Protein AF-A0A822YWZ6-F1 (afdb_monomer)

Foldseek 3Di:
DPPDDDDDDDDDPPDDDDDADDDDDAADQDPPDDDDPDDDDPDDDHDDDDPSPCPVVVCVVVVPDDDPDDPVDHDDDDPDDPAAADWQADPPCDTLNDHDDQFPDDPVVCVVVVPPDRDDPCDDSYRPDDDPSPDPDDDPVRD

InterPro domains:
  IPR045087 Multicopper oxidase [PTHR11709] (4-135)

Sequence (143 aa):
MILEQTMDVLLKANQAPNHYYMASRAYSSGLGVYRDNYTPPSSLSMSSLPPYNDTEATTSFTTRFRRLASKEHSIDVPLTVDTRVYTTISVNTFMNNISFVTPSIDILEAYYRMIRGVYTTDFPNDPPYYFNFTADNLPIDKL

Structure (mmCIF, N/CA/C/O backbone):
data_AF-A0A822YWZ6-F1
#
_entry.id   AF-A0A822YWZ6-F1
#
loop_
_atom_site.group_PDB
_atom_site.id
_atom_site.type_symbol
_atom_site.label_atom_id
_atom_site.label_alt_id
_atom_site.label_comp_id
_atom_site.label_asym_id
_atom_site.label_entity_id
_atom_site.label_seq_id
_atom_site.pdbx_PDB_ins_code
_atom_site.Cartn_x
_atom_site.Cartn_y
_atom_site.Cartn_z
_atom_site.occupancy
_atom_site.B_iso_or_equiv
_atom_site.auth_seq_id
_atom_site.auth_comp_id
_atom_site.auth_asym_id
_atom_site.auth_atom_id
_atom_site.pdbx_PDB_model_num
ATOM 1 N N . MET A 1 1 ? 3.819 8.721 3.678 1.00 37.84 1 MET A N 1
ATOM 2 C CA . MET A 1 1 ? 2.358 8.829 3.859 1.00 37.84 1 MET A CA 1
ATOM 3 C C . MET A 1 1 ? 1.722 8.190 2.641 1.00 37.84 1 MET A C 1
ATOM 5 O O . MET A 1 1 ? 1.960 8.681 1.548 1.00 37.84 1 MET A O 1
ATOM 9 N N . ILE A 1 2 ? 1.015 7.072 2.806 1.00 46.38 2 ILE A N 1
ATOM 10 C CA . ILE A 1 2 ? 0.109 6.593 1.758 1.00 46.38 2 ILE A CA 1
ATOM 11 C C . ILE A 1 2 ? -1.124 7.479 1.901 1.00 46.38 2 ILE A C 1
ATOM 13 O O . ILE A 1 2 ? -1.872 7.351 2.868 1.00 46.38 2 ILE A O 1
ATOM 17 N N . LEU A 1 3 ? -1.242 8.471 1.027 1.00 56.34 3 LEU A N 1
ATOM 18 C CA . LEU A 1 3 ? -2.508 9.162 0.828 1.00 56.34 3 LEU A CA 1
ATOM 19 C C . LEU A 1 3 ? -3.451 8.151 0.150 1.00 56.34 3 LEU A C 1
ATOM 21 O O . LEU A 1 3 ? -2.968 7.279 -0.564 1.00 56.34 3 LEU A O 1
ATOM 25 N N . GLU A 1 4 ? -4.761 8.253 0.385 1.00 76.06 4 GLU A N 1
ATOM 26 C CA . GLU A 1 4 ? -5.803 7.434 -0.281 1.00 76.06 4 GLU A CA 1
ATOM 27 C C . GLU A 1 4 ? -6.135 6.053 0.329 1.00 76.06 4 GLU A C 1
ATOM 29 O O . GLU A 1 4 ? -6.499 5.116 -0.376 1.00 76.06 4 GLU A O 1
ATOM 34 N N . GLN A 1 5 ? -6.105 5.922 1.660 1.00 87.88 5 GLN A N 1
ATOM 35 C CA . GLN A 1 5 ? -6.797 4.820 2.352 1.00 87.88 5 GLN A CA 1
ATOM 36 C C . GLN A 1 5 ? -8.119 5.304 2.964 1.00 87.88 5 GLN A C 1
ATOM 38 O O . GLN A 1 5 ? -8.174 6.395 3.532 1.00 87.88 5 GLN A O 1
ATOM 43 N N . THR A 1 6 ? -9.170 4.482 2.895 1.00 91.81 6 THR A N 1
ATOM 44 C CA . THR A 1 6 ? -10.456 4.711 3.577 1.00 91.81 6 THR A CA 1
ATOM 45 C C . THR A 1 6 ? -10.661 3.694 4.698 1.00 91.81 6 THR A C 1
ATOM 47 O O . THR A 1 6 ? -10.155 2.572 4.640 1.00 91.81 6 THR A O 1
ATOM 50 N N . MET A 1 7 ? -11.377 4.091 5.753 1.00 92.50 7 MET A N 1
ATOM 51 C CA . MET A 1 7 ? -11.676 3.225 6.895 1.00 92.50 7 MET A CA 1
ATOM 52 C C . MET A 1 7 ? -13.114 3.436 7.351 1.00 92.50 7 MET A C 1
ATOM 54 O O . MET A 1 7 ? -13.485 4.549 7.722 1.00 92.50 7 MET A O 1
ATOM 58 N N . ASP A 1 8 ? -13.877 2.348 7.400 1.00 94.25 8 ASP A N 1
ATOM 59 C CA . ASP A 1 8 ? -15.211 2.337 7.989 1.00 94.25 8 ASP A CA 1
ATOM 60 C C . ASP A 1 8 ? -15.117 1.876 9.444 1.00 94.25 8 ASP A C 1
ATOM 62 O O . ASP A 1 8 ? -14.612 0.792 9.747 1.00 94.25 8 ASP A O 1
ATOM 66 N N . VAL A 1 9 ? -15.595 2.713 10.366 1.00 93.81 9 VAL A N 1
ATOM 67 C CA . VAL A 1 9 ? -15.529 2.454 11.809 1.00 93.81 9 VAL A CA 1
ATOM 68 C C . VAL A 1 9 ? -16.902 2.672 12.429 1.00 93.81 9 VAL A C 1
ATOM 70 O O . VAL A 1 9 ? -17.520 3.721 12.256 1.00 93.81 9 VAL A O 1
ATOM 73 N N . LEU A 1 10 ? -17.370 1.691 13.202 1.00 96.38 10 LEU A N 1
ATOM 74 C CA . LEU A 1 10 ? -18.605 1.817 13.969 1.00 96.38 10 LEU A CA 1
ATOM 75 C C . LEU A 1 10 ? -18.333 2.514 15.309 1.00 96.38 10 LEU A C 1
ATOM 77 O O . LEU A 1 10 ? -17.641 1.970 16.171 1.00 96.38 10 LEU A O 1
ATOM 81 N N . LEU A 1 11 ? -18.931 3.688 15.513 1.00 93.81 11 LEU A N 1
ATOM 82 C CA . LEU A 1 11 ? -18.911 4.397 16.791 1.00 93.81 11 LEU A CA 1
ATOM 83 C C . LEU A 1 11 ? -20.172 4.073 17.599 1.00 93.81 11 LEU A C 1
ATOM 85 O O . LEU A 1 11 ? -21.288 4.381 17.186 1.00 93.81 11 LEU A O 1
ATOM 89 N N . LYS A 1 12 ? -20.002 3.499 18.793 1.00 95.12 12 LYS A N 1
ATOM 90 C CA . LYS A 1 12 ? -21.102 3.301 19.746 1.00 95.12 12 LYS A CA 1
ATOM 91 C C . LYS A 1 12 ? -21.183 4.488 20.713 1.00 95.12 12 LYS A C 1
ATOM 93 O O . LYS A 1 12 ? -20.391 4.573 21.645 1.00 95.12 12 LYS A O 1
ATOM 98 N N . ALA A 1 13 ? -22.161 5.375 20.527 1.00 93.75 13 ALA A N 1
ATOM 99 C CA . ALA A 1 13 ? -22.384 6.549 21.379 1.00 93.75 13 ALA A CA 1
ATOM 100 C C . ALA A 1 13 ? -23.142 6.191 22.677 1.00 93.75 13 ALA A C 1
ATOM 102 O O . ALA A 1 13 ? -24.330 6.460 22.816 1.00 93.75 13 ALA A O 1
ATOM 103 N N . ASN A 1 14 ? -22.464 5.534 23.621 1.00 94.75 14 ASN A N 1
ATOM 104 C CA . ASN A 1 14 ? -23.040 5.090 24.901 1.00 94.75 14 ASN A CA 1
ATOM 105 C C . ASN A 1 14 ? -22.667 5.973 26.107 1.00 94.75 14 ASN A C 1
ATOM 107 O O . ASN A 1 14 ? -22.885 5.563 27.246 1.00 94.75 14 ASN A O 1
ATOM 111 N N . GLN A 1 15 ? -22.064 7.136 25.867 1.00 88.56 15 GLN A N 1
ATOM 112 C CA . GLN A 1 15 ? -21.711 8.096 26.912 1.00 88.56 15 GLN A CA 1
ATOM 113 C C . GLN A 1 15 ? -22.861 9.082 27.163 1.00 88.56 15 GLN A C 1
ATOM 115 O O . GLN A 1 15 ? -23.755 9.224 26.326 1.00 88.56 15 GLN A O 1
ATOM 120 N N . ALA A 1 16 ? -22.848 9.761 28.315 1.00 91.50 16 ALA A N 1
ATOM 121 C CA . ALA A 1 16 ? -23.825 10.808 28.611 1.00 91.50 16 ALA A CA 1
ATOM 122 C C . ALA A 1 16 ? -23.773 11.921 27.541 1.00 91.50 16 ALA A C 1
ATOM 124 O O . ALA A 1 16 ? -22.685 12.225 27.050 1.00 91.50 16 ALA A O 1
ATOM 125 N N . PRO A 1 17 ? -24.906 1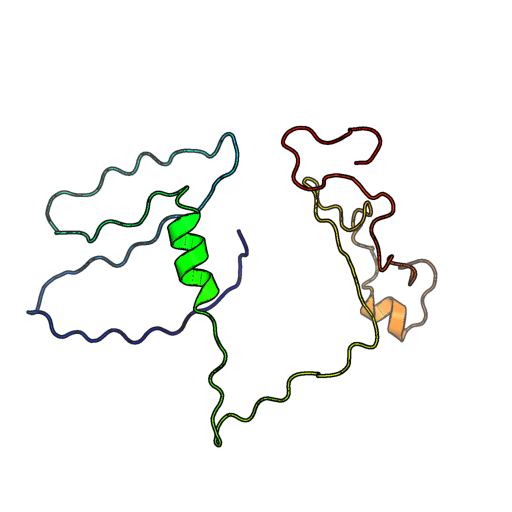2.553 27.186 1.00 90.69 17 PRO A N 1
ATOM 126 C CA . PRO A 1 17 ? -24.916 13.630 26.200 1.00 90.69 17 PRO A CA 1
ATOM 127 C C . PRO A 1 17 ? -23.971 14.775 26.594 1.00 90.69 17 PRO A C 1
ATOM 129 O O . PRO A 1 17 ? -24.209 15.484 27.570 1.00 90.69 17 PRO A O 1
ATOM 132 N N . ASN A 1 18 ? -22.882 14.933 25.841 1.00 86.50 18 ASN A N 1
ATOM 133 C CA . ASN A 1 18 ? -21.898 16.004 25.976 1.00 86.50 18 ASN A CA 1
ATOM 134 C C . ASN A 1 18 ? -21.097 16.130 24.665 1.00 86.50 18 ASN A C 1
ATOM 136 O O . ASN A 1 18 ? -21.351 15.416 23.694 1.00 86.50 18 ASN A O 1
ATOM 140 N N . HIS A 1 19 ? -20.125 17.032 24.634 1.00 82.75 19 HIS A N 1
ATOM 141 C CA . HIS A 1 19 ? -19.209 17.220 23.519 1.00 82.75 19 HIS A CA 1
ATOM 142 C C . HIS A 1 19 ? -18.035 16.241 23.629 1.00 82.75 19 HIS A C 1
ATOM 144 O O . HIS A 1 19 ? -17.551 15.967 24.725 1.00 82.75 19 HIS A O 1
ATOM 150 N N . TYR A 1 20 ? -17.559 15.740 22.489 1.00 84.38 20 TYR A N 1
ATOM 151 C CA . TYR A 1 20 ? -16.400 14.848 22.384 1.00 84.38 20 TYR A CA 1
ATOM 152 C C . TYR A 1 20 ? -15.578 15.238 21.153 1.00 84.38 20 TYR A C 1
ATOM 154 O O . TYR A 1 20 ? -16.146 15.527 20.100 1.00 84.38 20 TYR A O 1
ATOM 162 N N . TYR A 1 21 ? -14.248 15.245 21.267 1.00 85.62 21 TYR A N 1
ATOM 163 C CA . TYR A 1 21 ? -13.373 15.523 20.127 1.00 85.62 21 TYR A CA 1
ATOM 164 C C . TYR A 1 21 ? -13.186 14.283 19.248 1.00 85.62 21 TYR A C 1
ATOM 166 O O . TYR A 1 21 ? -12.903 13.194 19.744 1.00 85.62 21 TYR A O 1
ATOM 174 N N . MET A 1 22 ? -13.244 14.485 17.932 1.00 87.12 22 MET A N 1
ATOM 175 C CA . MET A 1 22 ? -12.595 13.624 16.945 1.00 87.12 22 MET A CA 1
ATOM 176 C C . MET A 1 22 ? -11.352 14.358 16.451 1.00 87.12 22 MET A C 1
ATOM 178 O O . MET A 1 22 ? -11.434 15.528 16.085 1.00 87.12 22 MET A O 1
ATOM 182 N N . ALA A 1 23 ? -10.197 13.701 16.487 1.00 87.06 23 ALA A N 1
ATOM 183 C CA . ALA A 1 23 ? -8.927 14.334 16.164 1.00 87.06 23 ALA A CA 1
ATOM 184 C C . ALA A 1 23 ? -7.993 13.378 15.433 1.00 87.06 23 ALA A C 1
ATOM 186 O O . ALA A 1 23 ? -8.046 12.163 15.619 1.00 87.06 23 ALA A O 1
ATOM 187 N N . SER A 1 24 ? -7.094 13.957 14.647 1.00 88.00 24 SER A N 1
ATOM 188 C CA . SER A 1 24 ? -6.081 13.248 13.876 1.00 88.00 24 SER A CA 1
ATOM 189 C C . SER A 1 24 ? -4.747 13.977 13.965 1.00 88.00 24 SER A C 1
ATOM 191 O O . SER A 1 24 ? -4.705 15.203 14.059 1.00 88.00 24 SER A O 1
ATOM 193 N N . ARG A 1 25 ? -3.651 13.224 13.882 1.00 86.00 25 ARG A N 1
ATOM 194 C CA . ARG A 1 25 ? -2.292 13.752 13.747 1.00 86.00 25 ARG A CA 1
ATOM 195 C C . ARG A 1 25 ? -1.536 12.911 12.727 1.00 86.00 25 ARG A C 1
ATOM 197 O O . ARG A 1 25 ? -1.712 11.696 12.695 1.00 86.00 25 ARG A O 1
ATOM 204 N N . ALA A 1 26 ? -0.706 13.552 11.909 1.00 86.88 26 ALA A N 1
ATOM 205 C CA . ALA A 1 26 ? 0.136 12.846 10.954 1.00 86.88 26 ALA A CA 1
ATOM 206 C C . ALA A 1 26 ? 1.183 11.985 11.678 1.00 86.88 26 ALA A C 1
ATOM 208 O O . ALA A 1 26 ? 1.812 12.441 12.634 1.00 86.88 26 ALA A O 1
ATOM 209 N N . TYR A 1 27 ? 1.381 10.760 11.190 1.00 88.56 27 TYR A N 1
ATOM 210 C CA . TYR A 1 27 ? 2.533 9.942 11.553 1.00 88.56 27 TYR A CA 1
ATOM 211 C C . TYR A 1 27 ? 3.726 10.291 10.654 1.00 88.56 27 TYR A C 1
ATOM 213 O O . TYR A 1 27 ? 3.578 10.375 9.431 1.00 88.56 27 TYR A O 1
ATOM 221 N N . SER A 1 28 ? 4.905 10.476 11.243 1.00 86.69 28 SER A N 1
ATOM 222 C CA . SER A 1 28 ? 6.153 10.671 10.512 1.00 86.69 28 SER A CA 1
ATOM 223 C C . SER A 1 28 ? 7.369 10.323 11.369 1.00 86.69 28 SER A C 1
ATOM 225 O O . SER A 1 28 ? 7.524 10.828 12.479 1.00 86.69 28 SER A O 1
ATOM 227 N N . SER A 1 29 ? 8.256 9.495 10.822 1.00 85.25 29 SER A N 1
ATOM 228 C CA . SER A 1 29 ? 9.527 9.086 11.433 1.00 85.25 29 SER A CA 1
ATOM 229 C C . SER A 1 29 ? 10.754 9.601 10.665 1.00 85.25 29 SER A C 1
ATOM 231 O O . SER A 1 29 ? 11.874 9.187 10.951 1.00 85.25 29 SER A O 1
ATOM 233 N N . GLY A 1 30 ? 10.552 10.462 9.659 1.00 78.25 30 GLY A N 1
ATOM 234 C CA . GLY A 1 30 ? 11.641 11.042 8.869 1.00 78.25 30 GLY A CA 1
ATOM 235 C C . GLY A 1 30 ? 12.502 12.020 9.677 1.00 78.25 30 GLY A C 1
ATOM 236 O O . GLY A 1 30 ? 12.052 12.605 10.663 1.00 78.25 30 GLY A O 1
ATOM 237 N N . LEU A 1 31 ? 13.743 12.235 9.240 1.00 66.00 31 LEU A N 1
ATOM 238 C CA . LEU A 1 31 ? 14.609 13.274 9.802 1.00 66.00 31 LEU A CA 1
ATOM 239 C C . LEU A 1 31 ? 14.113 14.665 9.358 1.00 66.00 31 LEU A C 1
ATOM 241 O O . LEU A 1 31 ? 13.803 14.864 8.187 1.00 66.00 31 LEU A O 1
ATOM 245 N N . GLY A 1 32 ? 14.040 15.631 10.283 1.00 60.53 32 GLY A N 1
ATOM 246 C CA . GLY A 1 32 ? 13.691 17.028 9.968 1.00 60.53 32 GLY A CA 1
ATOM 247 C C . GLY A 1 32 ? 12.194 17.337 9.818 1.00 60.53 32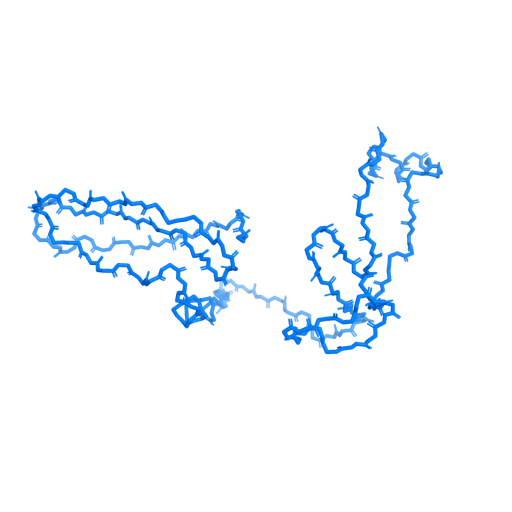 GLY A C 1
ATOM 248 O O . GLY A 1 32 ? 11.834 18.329 9.189 1.00 60.53 32 GLY A O 1
ATOM 249 N N . VAL A 1 33 ? 11.309 16.509 10.381 1.00 57.91 33 VAL A N 1
ATOM 250 C CA . VAL A 1 33 ? 9.851 16.714 10.308 1.00 57.91 33 VAL A CA 1
ATOM 251 C C . VAL A 1 33 ? 9.435 17.981 11.066 1.00 57.91 33 VAL A C 1
ATOM 253 O O . VAL A 1 33 ? 9.738 18.138 12.250 1.00 57.91 33 VAL A O 1
ATOM 256 N N . TYR A 1 34 ? 8.721 18.875 10.375 1.00 51.75 34 TYR A N 1
ATOM 257 C CA . TYR A 1 34 ? 8.164 20.109 10.931 1.00 51.75 34 TYR A CA 1
ATOM 258 C C . TYR A 1 34 ? 7.202 19.806 12.089 1.00 51.75 34 TYR A C 1
ATOM 260 O O . TYR A 1 34 ? 6.281 18.998 11.960 1.00 51.75 34 TYR A O 1
ATOM 268 N N . ARG A 1 35 ? 7.438 20.448 13.237 1.00 57.72 35 ARG A N 1
ATOM 269 C CA . ARG A 1 35 ? 6.622 20.307 14.446 1.00 57.72 35 ARG A CA 1
ATOM 270 C C . ARG A 1 35 ? 5.558 21.396 14.457 1.00 57.72 35 ARG A C 1
ATOM 272 O O . ARG A 1 35 ? 5.855 22.535 14.810 1.00 57.72 35 ARG A O 1
ATOM 279 N N . ASP A 1 36 ? 4.319 21.031 14.155 1.00 57.28 36 ASP A N 1
ATOM 280 C CA . ASP A 1 36 ? 3.191 21.930 14.380 1.00 57.28 36 ASP A CA 1
ATOM 281 C C . ASP A 1 36 ? 3.046 22.192 15.890 1.00 57.28 36 ASP A C 1
ATOM 283 O O . ASP A 1 36 ? 2.778 21.283 16.683 1.00 57.28 36 ASP A O 1
ATOM 287 N N . ASN A 1 37 ? 3.242 23.445 16.313 1.00 54.84 37 ASN A N 1
ATOM 288 C CA . ASN A 1 37 ? 2.966 23.883 17.682 1.00 54.84 37 ASN A CA 1
ATOM 289 C C . ASN A 1 37 ? 1.449 24.059 17.860 1.00 54.84 37 ASN A C 1
ATOM 291 O O . ASN A 1 37 ? 0.930 25.172 17.811 1.00 54.84 37 ASN A O 1
ATOM 295 N N . TYR A 1 38 ? 0.730 22.952 18.049 1.00 59.84 38 TYR A N 1
ATOM 296 C CA . TYR A 1 38 ? -0.694 22.983 18.377 1.00 59.84 38 TYR A CA 1
ATOM 297 C C . TYR A 1 38 ? -0.899 23.171 19.885 1.00 59.84 38 TYR A C 1
ATOM 299 O O . TYR A 1 38 ? -0.549 22.297 20.681 1.00 59.84 38 TYR A O 1
ATOM 307 N N . THR A 1 39 ? -1.496 24.298 20.274 1.00 61.78 39 THR A N 1
ATOM 308 C CA . THR A 1 39 ? -1.962 24.534 21.646 1.00 61.78 39 THR A CA 1
ATOM 309 C C . THR A 1 39 ? -3.433 24.114 21.740 1.00 61.78 39 THR A C 1
ATOM 311 O O . THR A 1 39 ? -4.278 24.772 21.131 1.00 61.78 39 THR A O 1
ATOM 314 N N . PRO A 1 40 ? -3.776 23.035 22.467 1.00 59.03 40 PRO A N 1
ATOM 315 C CA . PRO A 1 40 ? -5.164 22.605 22.595 1.00 59.03 40 PRO A CA 1
ATOM 316 C C . PRO A 1 40 ? -5.994 23.625 23.403 1.00 59.03 40 PRO A C 1
ATOM 318 O O . PRO A 1 40 ? -5.499 24.148 24.405 1.00 59.03 40 PRO A O 1
ATOM 321 N N . PRO A 1 41 ? -7.260 23.891 23.025 1.00 58.88 41 PRO A N 1
ATOM 322 C CA . PRO A 1 41 ? -8.179 24.682 23.840 1.00 58.88 41 PRO A CA 1
ATOM 323 C C . PRO A 1 41 ? -8.421 24.029 25.207 1.00 58.88 41 PRO A C 1
ATOM 325 O O . PRO A 1 41 ? -8.585 22.811 25.312 1.00 58.88 41 PRO A O 1
ATOM 328 N N . SER A 1 42 ? -8.502 24.832 26.265 1.00 61.94 42 SER A N 1
ATOM 329 C CA . SER A 1 42 ? -8.884 24.377 27.601 1.00 61.94 42 SER A CA 1
ATOM 330 C C . SER A 1 42 ? -10.396 24.138 27.673 1.00 61.94 42 SER A C 1
ATO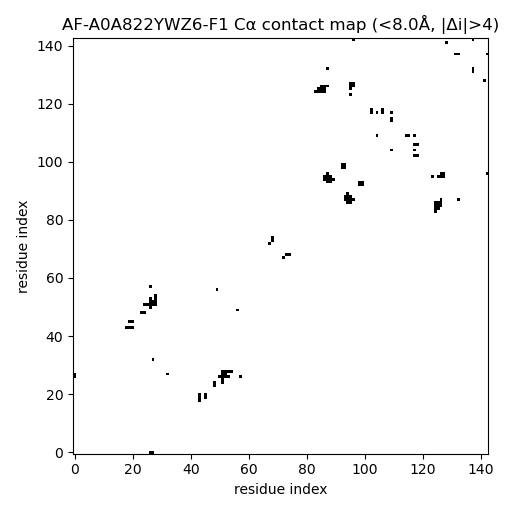M 332 O O . SER A 1 42 ? -11.155 25.095 27.554 1.00 61.94 42 SER A O 1
ATOM 334 N N . SER A 1 43 ? -10.834 22.878 27.857 1.00 57.75 43 SER A N 1
ATOM 335 C CA . SER A 1 43 ? -12.054 22.477 28.621 1.00 57.75 43 SER A CA 1
ATOM 336 C C . SER A 1 43 ? -12.656 21.095 28.293 1.00 57.75 43 SER A C 1
ATOM 338 O O . SER A 1 43 ? -13.676 20.744 28.881 1.00 57.75 43 SER A O 1
ATOM 340 N N . LEU A 1 44 ? -12.045 20.252 27.452 1.00 63.44 44 LEU A N 1
ATOM 341 C CA . LEU A 1 44 ? -12.566 18.896 27.209 1.00 63.44 44 LEU A CA 1
ATOM 342 C C . LEU A 1 44 ? -11.473 17.838 27.370 1.00 63.44 44 LEU A C 1
ATOM 344 O O . LEU A 1 44 ? -10.384 17.983 26.816 1.00 63.44 44 LEU A O 1
ATOM 348 N N . SER A 1 45 ? -11.767 16.774 28.124 1.00 64.62 45 SER A N 1
ATOM 349 C CA . SER A 1 45 ? -10.875 15.619 28.259 1.00 64.62 45 SER A CA 1
ATOM 350 C C . SER A 1 45 ? -10.723 14.948 26.897 1.00 64.62 45 SER A C 1
ATOM 352 O O . SER A 1 45 ? -11.656 14.331 26.383 1.00 64.62 45 SER A O 1
ATOM 354 N N . MET A 1 46 ? -9.558 15.125 26.284 1.00 67.38 46 MET A N 1
ATOM 355 C CA . MET A 1 46 ? -9.206 14.496 25.022 1.00 67.38 46 MET A CA 1
ATOM 356 C C . MET A 1 46 ? -8.426 13.214 25.315 1.00 67.38 46 MET A C 1
ATOM 358 O O . MET A 1 46 ? -7.441 13.245 26.053 1.00 67.38 46 MET A O 1
ATOM 362 N N . SER A 1 47 ? -8.828 12.091 24.714 1.00 71.31 47 SER A N 1
ATOM 363 C CA . SER A 1 47 ? -7.988 10.890 24.702 1.00 71.31 47 SER A CA 1
ATOM 364 C C . SER A 1 47 ? -6.656 11.200 24.015 1.00 71.31 47 SER A C 1
ATOM 366 O O . SER A 1 47 ? -6.626 11.824 22.954 1.00 71.31 47 SER A O 1
ATOM 368 N N . SER A 1 48 ? -5.543 10.779 24.613 1.00 82.88 48 SER A N 1
ATOM 369 C CA . SER A 1 48 ? -4.216 11.055 24.063 1.00 82.88 48 SER A CA 1
ATOM 370 C C . SER A 1 48 ? -4.002 10.313 22.742 1.00 82.88 48 SER A C 1
ATOM 372 O O . SER A 1 48 ? -4.098 9.087 22.702 1.00 82.88 48 SER A O 1
ATOM 374 N N . LEU A 1 49 ? -3.661 11.043 21.678 1.00 88.50 49 LEU A N 1
ATOM 375 C CA . LEU A 1 49 ? -3.168 10.443 20.436 1.00 88.50 49 LEU A CA 1
ATOM 376 C C . LEU A 1 49 ? -1.737 9.903 20.628 1.00 88.50 49 LEU A C 1
ATOM 378 O O . LEU A 1 49 ? -0.941 10.586 21.289 1.00 88.50 49 LEU A O 1
ATOM 382 N N . PRO A 1 50 ? -1.367 8.764 20.004 1.00 91.56 50 PRO A N 1
ATOM 383 C CA . PRO A 1 50 ? 0.013 8.274 19.995 1.00 91.56 50 PRO A CA 1
ATOM 384 C C . PRO A 1 50 ? 0.983 9.345 19.483 1.00 91.56 50 PRO A C 1
ATOM 386 O O . PRO A 1 50 ? 0.584 10.115 18.597 1.00 91.56 50 PRO A O 1
ATOM 389 N N . PRO A 1 51 ? 2.222 9.443 20.005 1.00 89.94 51 PRO A N 1
ATOM 390 C CA . PRO A 1 51 ? 3.243 10.354 19.484 1.00 89.94 51 PRO A CA 1
ATOM 391 C C . PRO A 1 51 ? 3.354 10.293 17.954 1.00 89.94 51 PRO A C 1
ATOM 393 O O . PRO A 1 51 ? 3.151 9.250 17.344 1.00 89.94 51 PRO A O 1
ATOM 396 N N . TYR A 1 52 ? 3.669 11.421 17.311 1.00 88.12 52 TYR A N 1
ATOM 397 C CA . TYR A 1 52 ? 3.689 11.504 15.841 1.00 88.12 52 TYR A CA 1
ATOM 398 C C . TYR A 1 52 ? 4.704 10.546 15.189 1.00 88.12 52 TYR A C 1
ATOM 400 O O . TYR A 1 52 ? 4.548 10.180 14.033 1.00 88.12 52 TYR A O 1
ATOM 408 N N . ASN A 1 53 ? 5.739 10.139 15.917 1.00 90.88 53 ASN A N 1
ATOM 409 C CA . ASN A 1 53 ? 6.793 9.232 15.472 1.00 90.88 53 ASN A CA 1
ATOM 410 C C . ASN A 1 53 ? 6.669 7.832 16.098 1.00 90.88 53 ASN A C 1
ATOM 412 O O . ASN A 1 53 ? 7.647 7.089 16.134 1.00 90.88 53 ASN A O 1
ATOM 416 N N . ASP A 1 54 ? 5.491 7.473 16.613 1.00 92.25 54 ASP A N 1
ATOM 417 C CA . ASP A 1 54 ? 5.244 6.168 17.224 1.00 92.25 54 ASP A CA 1
ATOM 418 C C . ASP A 1 54 ? 5.058 5.075 16.153 1.00 92.25 54 ASP A C 1
ATOM 420 O O . ASP A 1 54 ? 3.953 4.776 15.676 1.00 92.25 54 ASP A O 1
ATOM 424 N N . THR A 1 55 ? 6.184 4.497 15.734 1.00 92.19 55 THR A N 1
ATOM 425 C CA . THR A 1 55 ? 6.230 3.394 14.765 1.00 92.19 55 THR A CA 1
ATOM 426 C C . THR A 1 55 ? 5.554 2.136 15.308 1.00 92.19 55 THR A C 1
ATOM 428 O O . THR A 1 55 ? 4.957 1.380 14.538 1.00 92.19 55 THR A O 1
ATOM 431 N N . GLU A 1 56 ? 5.610 1.903 16.621 1.00 95.44 56 GLU A N 1
ATOM 432 C CA . GLU A 1 56 ? 5.020 0.722 17.252 1.00 95.44 56 GLU A CA 1
ATOM 433 C C . GLU A 1 56 ? 3.492 0.786 17.197 1.00 95.44 56 GLU A C 1
ATOM 435 O O . GLU A 1 56 ? 2.859 -0.159 16.720 1.00 95.44 56 GLU A O 1
ATOM 440 N N . ALA A 1 57 ? 2.892 1.920 17.568 1.00 93.94 57 ALA A N 1
ATOM 441 C CA . ALA A 1 57 ? 1.451 2.136 17.444 1.00 93.94 57 ALA A CA 1
ATOM 442 C C . ALA A 1 57 ? 0.977 1.985 15.990 1.00 93.94 57 ALA A C 1
ATOM 444 O O . ALA A 1 57 ? -0.034 1.328 15.727 1.00 93.94 57 ALA A O 1
ATOM 445 N N . THR A 1 58 ? 1.738 2.528 15.034 1.00 92.06 58 THR A N 1
ATOM 446 C CA . THR A 1 58 ? 1.441 2.414 13.595 1.00 92.06 58 THR A CA 1
ATOM 447 C C . THR A 1 58 ? 1.492 0.958 13.121 1.00 92.06 58 THR A C 1
ATOM 449 O O . THR A 1 58 ? 0.594 0.491 12.414 1.00 92.06 58 THR A O 1
ATOM 452 N N . THR A 1 59 ? 2.503 0.202 13.548 1.00 94.00 59 THR A N 1
ATOM 453 C CA . THR A 1 59 ? 2.673 -1.217 13.192 1.00 94.00 59 THR A CA 1
ATOM 454 C C . THR A 1 59 ? 1.584 -2.082 13.831 1.00 94.00 59 THR A C 1
ATOM 456 O O . THR A 1 59 ? 0.953 -2.905 13.167 1.00 94.00 59 THR A O 1
ATOM 459 N N . SER A 1 60 ? 1.295 -1.859 15.111 1.00 96.31 60 SER A N 1
ATOM 460 C CA . SER A 1 60 ? 0.239 -2.557 15.850 1.00 96.31 60 SER A CA 1
ATOM 461 C C . SER A 1 60 ? -1.139 -2.344 15.220 1.00 96.31 60 SER A C 1
ATOM 463 O O . SER A 1 60 ? -1.933 -3.276 15.106 1.00 96.31 60 SER A O 1
ATOM 465 N N . PHE A 1 61 ? -1.423 -1.133 14.738 1.00 93.38 61 PHE A N 1
ATOM 466 C CA . PHE A 1 61 ? -2.666 -0.849 14.033 1.00 93.38 61 PHE A CA 1
ATOM 467 C C . PHE A 1 61 ? -2.732 -1.534 12.657 1.00 93.38 61 PHE A C 1
ATOM 469 O O . PHE A 1 61 ? -3.693 -2.246 12.369 1.00 93.38 61 PHE A O 1
ATOM 476 N N . THR A 1 62 ? -1.705 -1.366 11.819 1.00 93.38 62 THR A N 1
ATOM 477 C CA . THR A 1 62 ? -1.697 -1.858 10.425 1.00 93.38 62 THR A CA 1
ATOM 478 C C . THR A 1 62 ? -1.677 -3.384 10.315 1.00 93.38 62 THR A C 1
ATOM 480 O O . THR A 1 62 ? -2.335 -3.949 9.443 1.00 93.38 62 THR A O 1
ATOM 483 N N . THR A 1 63 ? -1.010 -4.084 11.235 1.00 95.38 63 THR A N 1
ATOM 484 C CA . THR A 1 63 ? -0.966 -5.563 11.268 1.00 95.38 63 THR A CA 1
ATOM 485 C C . THR A 1 63 ? -2.314 -6.223 11.578 1.00 95.38 63 THR A C 1
ATOM 487 O O . THR A 1 63 ? -2.486 -7.430 11.383 1.00 95.38 63 THR A O 1
ATOM 490 N N . ARG A 1 64 ? -3.303 -5.451 12.043 1.00 95.69 64 ARG A N 1
ATOM 491 C CA . ARG A 1 64 ? -4.662 -5.942 12.310 1.00 95.69 64 ARG A CA 1
ATOM 492 C C . ARG A 1 64 ? -5.544 -5.970 11.068 1.00 95.69 64 ARG A C 1
ATOM 494 O O . ARG A 1 64 ? -6.626 -6.554 11.132 1.00 95.69 64 ARG A O 1
ATOM 501 N N . PHE A 1 65 ? -5.110 -5.383 9.953 1.00 93.38 65 PHE A N 1
ATOM 502 C CA . PHE A 1 65 ? -5.862 -5.445 8.707 1.00 93.38 65 PHE A CA 1
ATOM 503 C C . PHE A 1 65 ? -5.946 -6.881 8.198 1.00 93.38 65 PHE A C 1
ATOM 505 O O . PHE A 1 65 ? -4.949 -7.534 7.896 1.00 93.38 65 PHE A O 1
ATOM 512 N N . ARG A 1 66 ? -7.177 -7.380 8.123 1.00 92.50 66 ARG A N 1
ATOM 513 C CA . ARG A 1 66 ? -7.526 -8.700 7.605 1.00 92.50 66 ARG A CA 1
ATOM 514 C C . ARG A 1 66 ? -8.812 -8.556 6.815 1.00 92.50 66 ARG A C 1
ATOM 516 O O . ARG A 1 66 ? -9.701 -7.808 7.217 1.00 92.50 66 ARG A O 1
ATOM 523 N N . ARG A 1 67 ? -8.922 -9.272 5.697 1.00 90.12 67 ARG A N 1
ATOM 524 C CA . ARG A 1 67 ? -10.188 -9.327 4.963 1.00 90.12 67 ARG A CA 1
ATOM 525 C C . ARG A 1 67 ? -11.252 -10.041 5.798 1.00 90.12 67 ARG A C 1
ATOM 527 O O . ARG A 1 67 ? -10.942 -10.976 6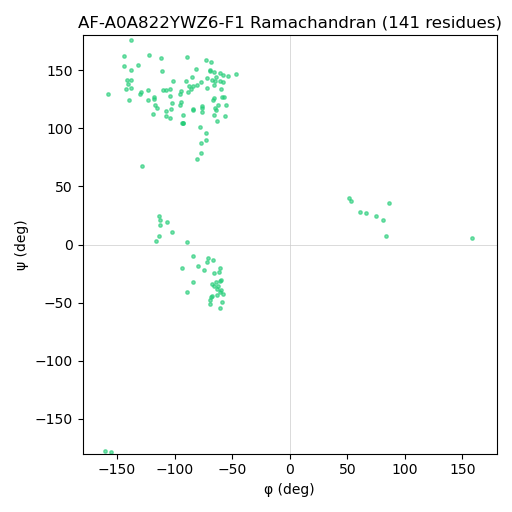.538 1.00 90.12 67 ARG A O 1
ATOM 534 N N . LEU A 1 68 ? -12.506 -9.633 5.624 1.00 92.12 68 LEU A N 1
ATOM 535 C CA . LEU A 1 68 ? -13.659 -10.365 6.133 1.00 92.12 68 LEU A CA 1
ATOM 536 C C . LEU A 1 68 ? -13.851 -11.631 5.288 1.00 92.12 68 LEU A C 1
ATOM 538 O O . LEU A 1 68 ? -14.432 -11.574 4.211 1.00 92.12 68 LEU A O 1
ATOM 542 N N . ALA A 1 69 ? -13.315 -12.755 5.758 1.00 91.50 69 ALA A N 1
ATOM 543 C CA . ALA A 1 69 ? -13.474 -14.054 5.115 1.00 91.50 69 ALA A CA 1
ATOM 544 C C . ALA A 1 69 ? -14.670 -14.785 5.741 1.00 91.50 69 ALA A C 1
ATOM 546 O O . ALA A 1 69 ? -14.574 -15.271 6.869 1.00 91.50 69 ALA A O 1
ATOM 547 N N . SER A 1 70 ? -15.799 -14.850 5.035 1.00 93.69 70 SER A N 1
ATOM 548 C CA . SER A 1 70 ? -16.979 -15.618 5.460 1.00 93.69 70 SER A CA 1
ATOM 549 C C . SER A 1 70 ? -17.597 -16.367 4.281 1.00 93.69 70 SER A C 1
ATOM 551 O O . SER A 1 70 ? -17.150 -16.228 3.144 1.00 93.69 70 SER A O 1
ATOM 553 N N . LYS A 1 71 ? -18.635 -17.172 4.530 1.00 92.12 71 LYS A N 1
ATOM 554 C CA . LYS A 1 71 ? -19.372 -17.855 3.457 1.00 92.12 71 LYS A CA 1
ATOM 555 C C . LYS A 1 71 ? -20.040 -16.857 2.499 1.00 92.12 71 LYS A C 1
ATOM 557 O O . LYS A 1 71 ? -20.097 -17.098 1.301 1.00 92.12 71 LYS A O 1
ATOM 562 N N . GLU A 1 72 ? -20.519 -15.742 3.037 1.00 95.88 72 GLU A N 1
ATOM 563 C CA . GLU A 1 72 ? -21.162 -14.636 2.321 1.00 95.88 72 GLU A CA 1
ATOM 564 C C . GLU A 1 72 ? -20.139 -13.700 1.654 1.00 95.88 72 GLU A C 1
ATOM 566 O O . GLU A 1 72 ? -20.489 -12.966 0.736 1.00 95.88 72 GLU A O 1
ATOM 571 N N . HIS A 1 73 ? -18.876 -13.750 2.094 1.00 93.56 73 HIS A N 1
ATOM 572 C CA . HIS A 1 73 ? -17.760 -12.949 1.588 1.00 93.56 73 HIS A CA 1
ATOM 573 C C . HIS A 1 73 ? -16.589 -13.875 1.230 1.00 93.56 73 HIS A C 1
ATOM 575 O O . HIS A 1 73 ? -15.561 -13.905 1.915 1.00 93.56 73 HIS A O 1
ATOM 581 N N . SER A 1 74 ? -16.769 -14.694 0.187 1.00 93.81 74 SER A N 1
ATOM 582 C CA . SER A 1 74 ? -15.743 -15.642 -0.259 1.00 93.81 74 SER A CA 1
ATOM 583 C C . SER A 1 74 ? -14.500 -14.916 -0.769 1.00 93.81 74 SER A C 1
ATOM 585 O O . SER A 1 74 ? -14.603 -13.910 -1.473 1.00 93.81 74 SER A O 1
ATOM 587 N N . ILE A 1 75 ? -13.326 -15.460 -0.459 1.00 92.81 75 ILE A N 1
ATOM 588 C CA . ILE A 1 75 ? -12.038 -14.909 -0.879 1.00 92.81 75 ILE A CA 1
ATOM 589 C C . ILE A 1 75 ? -11.281 -15.975 -1.655 1.00 92.81 75 ILE A C 1
ATOM 591 O O . ILE A 1 75 ? -11.153 -17.102 -1.184 1.00 92.81 75 ILE A O 1
ATOM 595 N N . ASP A 1 76 ? -10.736 -15.573 -2.797 1.00 92.94 76 ASP A N 1
ATOM 596 C CA . ASP A 1 76 ? -9.796 -16.366 -3.576 1.00 92.94 76 ASP A CA 1
ATOM 597 C C . ASP A 1 76 ? -8.397 -15.750 -3.446 1.00 92.94 76 ASP A C 1
ATOM 599 O O . ASP A 1 76 ? -8.159 -14.618 -3.877 1.00 92.94 76 ASP A O 1
ATOM 603 N N . VAL A 1 77 ? -7.501 -16.447 -2.746 1.00 93.56 77 VAL A N 1
ATOM 604 C CA . VAL A 1 77 ? -6.105 -16.028 -2.572 1.00 93.56 77 VAL A CA 1
ATOM 605 C C . VAL A 1 77 ? -5.254 -16.870 -3.519 1.00 93.56 77 VAL A C 1
ATOM 607 O O . VAL A 1 77 ? -5.249 -18.091 -3.361 1.00 93.56 77 VAL A O 1
ATOM 610 N N . PRO A 1 78 ? -4.495 -16.260 -4.448 1.00 95.19 78 PRO A N 1
ATOM 611 C CA . PRO A 1 78 ? -3.583 -17.004 -5.309 1.00 95.19 78 PRO A CA 1
ATOM 612 C C . PRO A 1 78 ? -2.592 -17.836 -4.486 1.00 95.19 78 PRO A C 1
ATOM 614 O O . PRO A 1 78 ? -1.832 -17.296 -3.680 1.00 95.19 78 PRO A O 1
ATOM 617 N N . LEU A 1 79 ? -2.616 -19.158 -4.674 1.00 95.94 79 LEU A N 1
ATOM 618 C CA . LEU A 1 79 ? -1.751 -20.100 -3.948 1.00 95.94 79 LEU A CA 1
ATOM 619 C C . LEU A 1 79 ? -0.455 -20.419 -4.704 1.00 95.94 79 LEU A C 1
ATOM 621 O O . LEU A 1 79 ? 0.517 -20.879 -4.106 1.00 95.94 79 LEU A O 1
ATOM 625 N N . THR A 1 80 ? -0.436 -20.177 -6.013 1.00 97.50 80 THR A N 1
ATOM 626 C CA . THR A 1 80 ? 0.718 -20.386 -6.888 1.00 97.50 80 THR A CA 1
ATOM 627 C C . THR A 1 80 ? 1.315 -19.044 -7.282 1.00 97.50 80 THR A C 1
ATOM 629 O O . THR A 1 80 ? 0.599 -18.119 -7.657 1.00 97.50 80 THR A O 1
ATOM 632 N N . VAL A 1 81 ? 2.639 -18.930 -7.175 1.00 95.75 81 VAL A N 1
ATOM 633 C CA . VAL A 1 81 ? 3.377 -17.722 -7.558 1.00 95.75 81 VAL A CA 1
ATOM 634 C C . VAL A 1 81 ? 4.076 -17.981 -8.884 1.00 95.75 81 VAL A C 1
ATOM 636 O O . VAL A 1 81 ? 5.066 -18.712 -8.915 1.00 95.75 81 VAL A O 1
ATOM 639 N N . ASP A 1 82 ? 3.584 -17.354 -9.951 1.00 97.38 82 ASP A N 1
ATOM 640 C CA . ASP A 1 82 ? 4.143 -17.502 -11.302 1.00 97.38 82 ASP A CA 1
ATOM 641 C C . ASP A 1 82 ? 5.331 -16.564 -11.548 1.00 97.38 82 ASP A C 1
ATOM 643 O O . ASP A 1 82 ? 6.258 -16.884 -12.288 1.00 97.38 82 ASP A O 1
ATOM 647 N N . THR A 1 83 ? 5.328 -15.382 -10.929 1.00 95.94 83 THR A N 1
ATOM 648 C CA . THR A 1 83 ? 6.380 -14.369 -11.085 1.00 95.94 83 THR A CA 1
ATOM 649 C C . THR A 1 83 ? 6.635 -13.677 -9.755 1.00 95.94 83 THR A C 1
ATOM 651 O O . THR A 1 83 ? 5.701 -13.294 -9.050 1.00 95.94 83 THR A O 1
ATOM 654 N N . ARG A 1 84 ? 7.914 -13.530 -9.399 1.00 95.38 84 ARG A N 1
ATOM 655 C CA . ARG A 1 84 ? 8.354 -12.754 -8.236 1.00 95.38 84 ARG A CA 1
ATOM 656 C C . ARG A 1 84 ? 8.930 -11.435 -8.723 1.00 95.38 84 ARG A C 1
ATOM 658 O O . ARG A 1 84 ? 9.723 -11.433 -9.657 1.00 95.38 84 ARG A O 1
ATOM 665 N N . VAL A 1 85 ? 8.522 -10.353 -8.073 1.00 95.56 85 VAL A N 1
ATOM 666 C CA . VAL A 1 85 ? 9.033 -9.006 -8.321 1.00 95.56 85 VAL A CA 1
ATOM 667 C C . VAL A 1 85 ? 9.571 -8.464 -7.003 1.00 95.56 85 VAL A C 1
ATOM 669 O O . VAL A 1 85 ? 8.859 -8.432 -5.999 1.00 95.56 85 VAL A O 1
ATOM 672 N N . TYR A 1 86 ? 10.829 -8.050 -7.013 1.00 94.88 86 TYR A N 1
ATOM 673 C CA . TYR A 1 86 ? 11.506 -7.335 -5.948 1.00 94.88 86 TYR A CA 1
ATOM 674 C C . TYR A 1 86 ? 11.682 -5.887 -6.395 1.00 94.88 86 TYR A C 1
ATOM 676 O O . TYR A 1 86 ? 12.387 -5.598 -7.361 1.00 94.88 86 TYR A O 1
ATOM 684 N N . THR A 1 87 ? 11.016 -4.974 -5.692 1.00 92.88 87 THR A N 1
ATOM 685 C CA . THR A 1 87 ? 11.083 -3.542 -5.985 1.00 92.88 87 THR A CA 1
ATOM 686 C C . THR A 1 87 ? 11.737 -2.803 -4.833 1.00 92.88 87 THR A C 1
ATOM 688 O O . THR A 1 87 ? 11.205 -2.774 -3.723 1.00 92.88 87 THR A O 1
ATOM 691 N N . THR A 1 88 ? 12.878 -2.178 -5.097 1.00 92.31 88 THR A N 1
ATOM 692 C CA . THR A 1 88 ? 13.464 -1.192 -4.190 1.00 92.31 88 THR A CA 1
ATOM 693 C C . THR A 1 88 ? 12.820 0.164 -4.442 1.00 92.31 88 THR A C 1
ATOM 695 O O . THR A 1 88 ? 12.609 0.556 -5.589 1.00 92.31 88 THR A O 1
ATOM 698 N N . ILE A 1 89 ? 12.490 0.872 -3.364 1.00 89.44 89 ILE A N 1
ATOM 699 C CA . ILE A 1 89 ? 11.933 2.225 -3.410 1.00 89.44 89 ILE A CA 1
ATOM 700 C C . ILE A 1 89 ? 12.928 3.137 -2.706 1.00 89.44 89 ILE A C 1
ATOM 702 O O . ILE A 1 89 ? 13.296 2.872 -1.560 1.00 89.44 89 ILE A O 1
ATOM 706 N N . SER A 1 90 ? 13.351 4.208 -3.370 1.00 85.50 90 SER A N 1
ATOM 707 C CA . SER A 1 90 ? 14.250 5.205 -2.791 1.00 85.50 90 SER A CA 1
ATOM 708 C C . SER A 1 90 ? 13.645 6.609 -2.821 1.00 85.50 90 SER A C 1
ATOM 710 O O . SER A 1 90 ? 12.662 6.898 -3.514 1.00 85.50 90 SER A O 1
ATOM 712 N N . VAL A 1 91 ? 14.228 7.503 -2.020 1.00 78.62 91 VAL A N 1
ATOM 713 C CA . VAL A 1 91 ? 13.931 8.939 -2.096 1.00 78.62 91 VAL A CA 1
ATOM 714 C C . VAL A 1 91 ? 14.297 9.459 -3.493 1.00 78.62 91 VAL A C 1
ATOM 716 O O . VAL A 1 91 ? 15.229 8.952 -4.106 1.00 78.62 91 VAL A O 1
ATOM 719 N N . ASN A 1 92 ? 13.569 10.460 -3.998 1.00 72.56 92 ASN A N 1
ATOM 720 C CA . ASN A 1 92 ? 13.607 10.923 -5.400 1.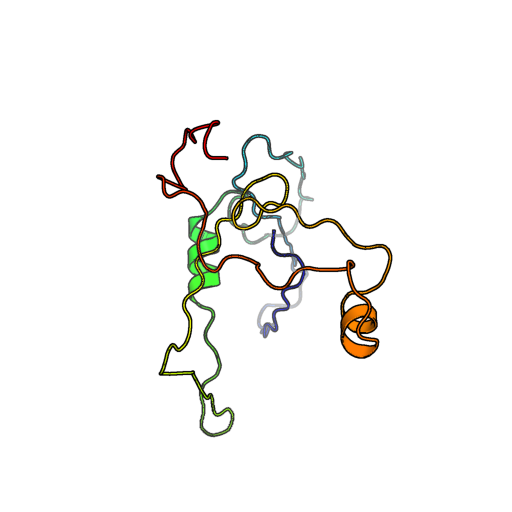00 72.56 92 ASN A CA 1
ATOM 721 C C . ASN A 1 92 ? 12.898 10.013 -6.428 1.00 72.56 92 ASN A C 1
ATOM 723 O O . ASN A 1 92 ? 13.180 10.099 -7.620 1.00 72.56 92 ASN A O 1
ATOM 727 N N . THR A 1 93 ? 11.913 9.210 -6.000 1.00 72.75 93 THR A N 1
ATOM 728 C CA . THR A 1 93 ? 10.948 8.497 -6.875 1.00 72.75 93 THR A CA 1
ATOM 729 C C . THR A 1 93 ? 11.529 7.408 -7.786 1.00 72.75 93 THR A C 1
ATOM 731 O O . THR A 1 93 ? 10.949 7.105 -8.826 1.00 72.75 93 THR A O 1
ATOM 734 N N . PHE A 1 94 ? 12.643 6.780 -7.403 1.00 84.19 94 PHE A N 1
ATOM 735 C CA . PHE A 1 94 ? 13.161 5.639 -8.156 1.00 84.19 94 PHE A CA 1
ATOM 736 C C . PHE A 1 94 ? 12.531 4.327 -7.686 1.00 84.19 94 PHE A C 1
ATOM 738 O O . PHE A 1 94 ? 12.436 4.055 -6.485 1.00 84.19 94 PHE A O 1
ATOM 745 N N . MET A 1 95 ? 12.157 3.494 -8.654 1.00 90.50 95 MET A N 1
ATOM 746 C CA . MET A 1 95 ? 11.791 2.095 -8.451 1.00 90.50 95 MET A CA 1
ATOM 747 C C . MET A 1 95 ? 12.794 1.234 -9.216 1.00 90.50 95 MET A C 1
ATOM 749 O O . MET A 1 95 ? 12.934 1.401 -10.424 1.00 90.50 95 MET A O 1
ATOM 753 N N . ASN A 1 96 ? 13.529 0.356 -8.528 1.00 91.44 96 ASN A N 1
ATOM 754 C CA . ASN A 1 96 ? 14.609 -0.444 -9.134 1.00 91.44 96 ASN A CA 1
ATOM 755 C C . ASN A 1 96 ? 15.637 0.397 -9.923 1.00 91.44 96 ASN A C 1
ATOM 757 O O . ASN A 1 96 ? 16.105 -0.011 -10.982 1.00 91.44 96 ASN A O 1
ATOM 761 N N . ASN A 1 97 ? 16.000 1.569 -9.388 1.00 89.12 97 ASN A N 1
ATOM 762 C CA . ASN A 1 97 ? 16.892 2.552 -10.023 1.00 89.12 97 ASN A CA 1
ATOM 763 C C . ASN A 1 97 ? 16.383 3.108 -11.374 1.00 89.12 97 ASN A C 1
ATOM 765 O O . ASN A 1 97 ? 17.156 3.507 -12.242 1.00 89.12 97 ASN A O 1
ATOM 769 N N . ILE A 1 98 ? 15.062 3.137 -11.569 1.00 89.12 98 ILE A N 1
ATOM 770 C CA . ILE A 1 98 ? 14.416 3.777 -12.717 1.00 89.12 98 ILE A CA 1
A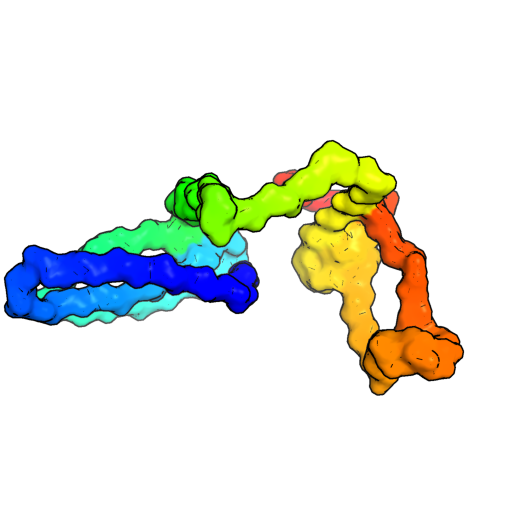TOM 771 C C . ILE A 1 98 ? 13.518 4.896 -12.197 1.00 89.12 98 ILE A C 1
ATOM 773 O O . ILE A 1 98 ? 12.661 4.665 -11.343 1.00 89.12 98 ILE A O 1
ATOM 777 N N . SER A 1 99 ? 13.723 6.112 -12.707 1.00 90.25 99 SER A N 1
ATOM 778 C CA . SER A 1 99 ? 12.824 7.244 -12.471 1.00 90.25 99 SER A CA 1
ATOM 779 C C . SER A 1 99 ? 11.732 7.248 -13.534 1.00 90.25 99 SER A C 1
ATOM 781 O O . SER A 1 99 ? 12.019 7.135 -14.729 1.00 90.25 99 SER A O 1
ATOM 783 N N . PHE A 1 100 ? 10.477 7.367 -13.104 1.00 90.75 100 PHE A N 1
ATOM 784 C CA . PHE A 1 100 ? 9.358 7.463 -14.029 1.00 90.75 100 PHE A CA 1
ATOM 785 C C . PHE A 1 100 ? 9.297 8.867 -14.635 1.00 90.75 100 PHE A C 1
ATOM 787 O O . PHE A 1 100 ? 9.091 9.856 -13.932 1.00 90.75 100 PHE A O 1
ATOM 794 N N . VAL A 1 101 ? 9.432 8.944 -15.957 1.00 92.25 101 VAL A N 1
ATOM 795 C CA . VAL A 1 101 ? 9.232 10.179 -16.717 1.00 92.25 101 VAL A CA 1
ATOM 796 C C . VAL A 1 101 ? 7.874 10.099 -17.395 1.00 92.25 101 VAL A C 1
ATOM 798 O O . VAL A 1 101 ? 7.654 9.234 -18.241 1.00 92.25 101 VAL A O 1
ATOM 801 N N . THR A 1 102 ? 6.965 11.002 -17.031 1.00 93.75 102 THR A N 1
ATOM 802 C CA . THR A 1 102 ? 5.630 11.054 -17.633 1.00 93.75 102 THR A CA 1
ATOM 803 C C . THR A 1 102 ? 5.739 11.357 -19.133 1.00 93.75 102 THR A C 1
ATOM 805 O O . THR A 1 102 ? 6.271 12.411 -19.495 1.00 93.75 102 THR A O 1
ATOM 808 N N . PRO A 1 103 ? 5.249 10.471 -20.018 1.00 96.19 103 PRO A N 1
ATOM 809 C CA . PRO A 1 103 ? 5.284 10.707 -21.455 1.00 96.19 103 PRO A CA 1
ATOM 810 C C . PRO A 1 103 ? 4.261 11.770 -21.883 1.00 96.19 103 PRO A C 1
ATOM 812 O O . PRO A 1 103 ? 3.258 12.001 -21.211 1.00 96.19 103 PRO A O 1
ATOM 815 N N . SER A 1 104 ? 4.483 12.389 -23.048 1.00 96.81 104 SER A N 1
ATOM 816 C CA . SER A 1 104 ? 3.533 13.350 -23.638 1.00 96.81 104 SER A CA 1
ATOM 817 C C . SER A 1 104 ? 2.287 12.692 -24.243 1.00 96.81 104 SER A C 1
ATOM 819 O O . SER A 1 104 ? 1.278 13.363 -24.439 1.00 96.81 104 SER A O 1
ATOM 821 N N . ILE A 1 105 ? 2.373 11.402 -24.581 1.00 96.94 105 ILE A N 1
ATOM 822 C CA . ILE A 1 105 ? 1.255 10.575 -25.050 1.00 96.94 105 ILE A CA 1
ATOM 823 C C . ILE A 1 105 ? 0.947 9.582 -23.937 1.00 96.94 105 ILE A C 1
ATOM 825 O O . ILE A 1 105 ? 1.863 8.955 -23.407 1.00 96.94 105 ILE A O 1
ATOM 829 N N . ASP A 1 106 ? -0.330 9.430 -23.602 1.00 96.62 106 ASP A N 1
ATOM 830 C CA . ASP A 1 106 ? -0.773 8.468 -22.601 1.00 96.62 106 ASP A CA 1
ATOM 831 C C . ASP A 1 106 ? -0.351 7.028 -22.965 1.00 96.62 106 ASP A C 1
ATOM 833 O O . ASP A 1 106 ? -0.405 6.612 -24.127 1.00 96.62 106 ASP A O 1
ATOM 837 N N . ILE A 1 107 ? 0.081 6.257 -21.961 1.00 97.19 107 ILE A N 1
ATOM 838 C CA . ILE A 1 107 ? 0.592 4.892 -22.164 1.00 97.19 107 ILE A CA 1
ATOM 839 C C . ILE A 1 107 ? -0.508 3.977 -22.719 1.00 97.19 107 ILE A C 1
ATOM 841 O O . ILE A 1 107 ? -0.228 3.147 -23.587 1.00 97.19 107 ILE A O 1
ATOM 845 N N . LEU A 1 108 ? -1.756 4.133 -22.262 1.00 97.56 108 LEU A N 1
ATOM 846 C CA . LEU A 1 108 ? -2.882 3.331 -22.734 1.00 97.56 108 LEU A CA 1
ATOM 847 C C . LEU A 1 108 ? -3.192 3.658 -24.198 1.00 97.56 108 LEU A C 1
ATOM 849 O O . LEU A 1 108 ? -3.354 2.742 -25.005 1.00 97.56 108 LEU A O 1
ATOM 853 N N . GLU A 1 109 ? -3.212 4.941 -24.569 1.00 97.75 109 GLU A N 1
ATOM 854 C CA . GLU A 1 109 ? -3.372 5.352 -25.968 1.00 97.75 109 GLU A CA 1
ATOM 855 C C . GLU A 1 109 ? -2.260 4.775 -26.853 1.00 97.75 109 GLU A C 1
ATOM 857 O O . GLU A 1 109 ? -2.548 4.174 -27.894 1.00 97.75 109 GLU A O 1
ATOM 862 N N . ALA A 1 110 ? -1.000 4.918 -26.438 1.00 97.75 110 ALA A N 1
ATOM 863 C CA . ALA A 1 110 ? 0.145 4.413 -27.185 1.00 97.75 110 ALA A CA 1
ATOM 864 C C . ALA A 1 110 ? 0.091 2.891 -27.370 1.00 97.75 110 ALA A C 1
ATOM 866 O O . ALA A 1 110 ? 0.360 2.405 -28.470 1.00 97.75 110 ALA A O 1
ATOM 867 N N . TYR A 1 111 ? -0.319 2.148 -26.339 1.00 97.75 111 TYR A N 1
ATOM 868 C CA . TYR A 1 111 ? -0.519 0.701 -26.404 1.00 97.75 111 TYR A CA 1
ATOM 869 C C . TYR A 1 111 ? -1.589 0.318 -27.436 1.00 97.75 111 TYR A C 1
ATOM 871 O O . TYR A 1 111 ? -1.312 -0.448 -28.361 1.00 97.75 111 TYR A O 1
ATOM 879 N N . TYR A 1 112 ? -2.795 0.890 -27.335 1.00 98.19 112 TYR A N 1
ATOM 880 C CA . TYR A 1 112 ? -3.915 0.540 -28.219 1.00 98.19 112 TYR A CA 1
ATOM 881 C C . TYR A 1 112 ? -3.678 0.934 -29.679 1.00 98.19 112 TYR A C 1
ATOM 883 O O . TYR A 1 112 ? -4.107 0.226 -30.590 1.00 98.19 112 TYR A O 1
ATOM 891 N N . ARG A 1 113 ? -3.000 2.061 -29.916 1.00 98.06 113 ARG A N 1
ATOM 892 C CA . ARG A 1 113 ? -2.673 2.555 -31.263 1.00 98.06 113 ARG A CA 1
ATOM 893 C C . ARG A 1 113 ? -1.337 2.031 -31.792 1.00 98.06 113 ARG A C 1
ATOM 895 O O . ARG A 1 113 ? -0.944 2.405 -32.894 1.00 98.06 113 ARG A O 1
ATOM 902 N N . MET A 1 114 ? -0.649 1.175 -31.032 1.00 96.75 114 MET A N 1
ATOM 903 C CA . MET A 1 114 ? 0.675 0.636 -31.359 1.00 96.75 114 MET A CA 1
ATOM 904 C C . MET A 1 114 ? 1.712 1.733 -31.683 1.00 96.75 114 MET A C 1
ATOM 906 O O . MET A 1 114 ? 2.552 1.574 -32.574 1.00 96.75 114 MET A O 1
ATOM 910 N N . ILE A 1 115 ? 1.660 2.859 -30.965 1.00 97.50 115 ILE A N 1
ATOM 911 C CA . ILE A 1 115 ? 2.597 3.978 -31.126 1.00 97.50 115 ILE A CA 1
ATOM 912 C C . ILE A 1 115 ? 3.925 3.593 -30.474 1.00 97.50 115 ILE A C 1
ATOM 914 O O . ILE A 1 115 ? 4.013 3.360 -29.269 1.00 97.50 115 ILE A O 1
ATOM 918 N N . ARG A 1 116 ? 4.983 3.530 -31.281 1.00 96.25 116 ARG A N 1
ATOM 919 C CA . ARG A 1 116 ? 6.327 3.162 -30.823 1.00 96.25 116 ARG A CA 1
ATOM 920 C C . ARG A 1 116 ? 7.049 4.348 -30.182 1.00 96.25 116 ARG A C 1
ATOM 922 O O . ARG A 1 116 ? 6.844 5.488 -30.582 1.00 96.25 116 ARG A O 1
ATOM 929 N N . GLY A 1 117 ? 7.945 4.055 -29.238 1.00 95.19 117 GLY A N 1
ATOM 930 C CA . GLY A 1 117 ? 8.835 5.047 -28.620 1.00 95.19 117 GLY A CA 1
ATOM 931 C C . GLY A 1 117 ? 8.232 5.843 -27.458 1.00 95.19 117 GLY A C 1
ATOM 932 O O . GLY A 1 117 ? 8.874 6.775 -26.992 1.00 95.19 117 GLY A O 1
ATOM 933 N N . VAL A 1 118 ? 7.027 5.491 -26.991 1.00 97.06 118 VAL A N 1
ATOM 934 C CA . VAL A 1 118 ? 6.367 6.156 -25.848 1.00 97.06 118 VAL A CA 1
ATOM 935 C C . VAL A 1 118 ? 6.743 5.509 -24.512 1.00 97.06 118 VAL A C 1
ATOM 937 O O . VAL A 1 118 ? 6.981 6.209 -23.535 1.00 97.06 118 VAL A O 1
ATOM 940 N N . TYR A 1 119 ? 6.807 4.179 -24.471 1.00 95.88 119 TYR A N 1
ATOM 941 C CA . TYR A 1 119 ? 7.157 3.399 -23.286 1.00 95.88 119 TYR A CA 1
ATOM 942 C C . TYR A 1 119 ? 7.976 2.168 -23.690 1.00 95.88 119 TYR A C 1
ATOM 944 O O . TYR A 1 119 ? 7.974 1.758 -24.856 1.00 95.88 119 TYR A O 1
ATOM 952 N N . THR A 1 120 ? 8.658 1.571 -22.719 1.00 95.12 120 THR A N 1
ATOM 953 C CA . THR A 1 120 ? 9.334 0.278 -22.853 1.00 95.12 120 THR A CA 1
ATOM 954 C C . THR A 1 120 ? 8.624 -0.773 -21.997 1.00 95.12 120 THR A C 1
ATOM 956 O O . THR A 1 120 ? 7.839 -0.448 -21.107 1.00 95.12 120 THR A O 1
ATOM 959 N N . THR A 1 121 ? 8.842 -2.053 -22.298 1.00 93.81 121 THR A N 1
ATOM 960 C CA . THR A 1 121 ? 8.191 -3.189 -21.612 1.00 93.81 121 THR A CA 1
ATOM 961 C C . THR A 1 121 ? 9.183 -4.020 -20.799 1.00 93.81 121 THR A C 1
ATOM 963 O O . THR A 1 121 ? 8.949 -5.198 -20.551 1.00 93.81 121 THR A O 1
ATOM 966 N N . ASP A 1 122 ? 10.319 -3.429 -20.447 1.00 94.19 122 ASP A N 1
ATOM 967 C CA . ASP A 1 122 ? 11.492 -4.065 -19.845 1.00 94.19 122 ASP A CA 1
ATOM 968 C C . ASP A 1 122 ? 11.739 -3.598 -18.402 1.00 94.19 122 ASP A C 1
ATOM 970 O O . ASP A 1 122 ? 12.862 -3.676 -17.906 1.00 94.19 122 ASP A O 1
ATOM 974 N N . PHE A 1 123 ? 10.690 -3.135 -17.709 1.00 94.75 123 PHE A N 1
ATOM 975 C CA . PHE A 1 123 ? 10.797 -2.822 -16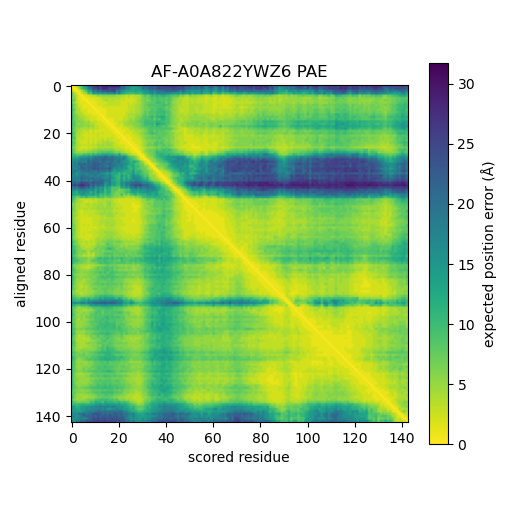.286 1.00 94.75 123 PHE A CA 1
ATOM 976 C C . PHE A 1 123 ? 11.280 -4.067 -15.515 1.00 94.75 123 PHE A C 1
ATOM 978 O O . PHE A 1 123 ? 10.690 -5.143 -15.665 1.00 94.75 123 PHE A O 1
ATOM 985 N N . PRO A 1 124 ? 12.352 -3.958 -14.712 1.00 95.38 124 PRO A N 1
ATOM 986 C CA . PRO A 1 124 ? 13.022 -5.122 -14.164 1.00 95.38 124 PRO A CA 1
ATOM 987 C C . PRO A 1 124 ? 12.245 -5.716 -12.987 1.00 95.38 124 PRO A C 1
ATOM 989 O O . PRO A 1 124 ? 11.765 -5.002 -12.103 1.00 95.38 124 PRO A O 1
ATOM 992 N N . ASN A 1 125 ? 12.204 -7.048 -12.938 1.00 96.62 125 ASN A N 1
ATOM 993 C CA . ASN A 1 125 ? 11.635 -7.788 -11.812 1.00 96.62 125 ASN A CA 1
ATOM 994 C C . ASN A 1 125 ? 12.504 -7.719 -10.548 1.00 96.62 125 ASN A C 1
ATOM 996 O O . ASN A 1 125 ? 12.015 -8.042 -9.474 1.00 96.62 125 ASN A O 1
ATOM 1000 N N . ASP A 1 126 ? 13.764 -7.303 -10.656 1.00 95.56 126 ASP A N 1
ATOM 1001 C CA . ASP A 1 126 ? 14.737 -7.264 -9.566 1.00 95.56 126 ASP A CA 1
ATOM 1002 C C . ASP A 1 126 ? 15.455 -5.908 -9.530 1.00 95.56 126 ASP A C 1
ATOM 1004 O O . ASP A 1 126 ? 15.596 -5.261 -10.575 1.00 95.56 126 ASP A O 1
ATOM 1008 N N . PRO A 1 127 ? 15.966 -5.467 -8.366 1.00 92.88 127 PRO A N 1
ATOM 1009 C CA . PRO A 1 127 ? 16.864 -4.326 -8.331 1.00 92.88 127 PRO A CA 1
ATOM 1010 C C . PRO A 1 127 ? 18.162 -4.646 -9.091 1.00 92.88 127 PRO A C 1
ATOM 1012 O O . PRO A 1 127 ? 18.676 -5.764 -8.991 1.00 92.88 127 PRO A O 1
ATOM 1015 N N . PRO A 1 128 ? 18.759 -3.668 -9.794 1.00 91.25 128 PRO A N 1
ATOM 1016 C CA . PRO A 1 128 ? 19.988 -3.896 -10.556 1.00 91.25 128 PRO A CA 1
ATOM 1017 C C . PRO A 1 128 ? 21.191 -4.236 -9.664 1.00 91.25 128 PRO A C 1
ATOM 1019 O O . PRO A 1 128 ? 22.130 -4.890 -10.115 1.00 91.25 128 PRO A O 1
ATOM 1022 N N . TYR A 1 129 ? 21.161 -3.822 -8.391 1.00 90.00 129 TYR A N 1
ATOM 1023 C CA . TYR A 1 129 ? 22.212 -4.089 -7.416 1.00 90.00 129 TYR A CA 1
ATOM 1024 C C . TYR A 1 129 ? 21.628 -4.481 -6.063 1.00 90.00 129 TYR A C 1
ATOM 1026 O O . TYR A 1 129 ? 20.742 -3.814 -5.530 1.00 90.00 129 TYR A O 1
ATOM 1034 N N . TYR A 1 130 ? 22.198 -5.528 -5.470 1.00 90.56 130 TYR A N 1
ATOM 1035 C CA . TYR A 1 130 ? 21.892 -5.947 -4.108 1.00 90.56 130 TYR A CA 1
ATOM 1036 C C . TYR A 1 130 ? 22.893 -5.348 -3.114 1.00 90.56 130 TYR A C 1
AT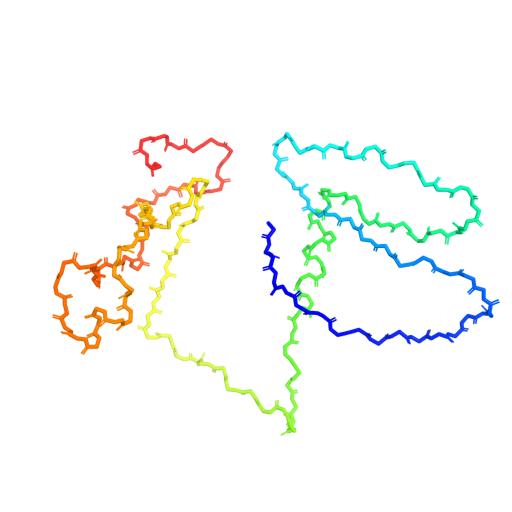OM 1038 O O . TYR A 1 130 ? 24.113 -5.394 -3.306 1.00 90.56 130 TYR A O 1
ATOM 1046 N N . PHE A 1 131 ? 22.364 -4.781 -2.035 1.00 90.44 131 PHE A N 1
ATOM 1047 C CA . PHE A 1 131 ? 23.108 -4.258 -0.893 1.00 90.44 131 PHE A CA 1
ATOM 1048 C C . PHE A 1 131 ? 22.203 -4.271 0.347 1.00 90.44 131 PHE A C 1
ATOM 1050 O O . PHE A 1 131 ? 21.059 -4.718 0.285 1.00 90.44 131 PHE A O 1
ATOM 1057 N N . ASN A 1 132 ? 22.704 -3.804 1.493 1.00 91.56 132 ASN A N 1
ATOM 1058 C CA . ASN A 1 132 ? 21.855 -3.621 2.667 1.00 91.56 132 ASN A CA 1
ATOM 1059 C C . ASN A 1 132 ? 20.935 -2.404 2.461 1.00 91.56 132 ASN A C 1
ATOM 1061 O O . ASN A 1 132 ? 21.308 -1.280 2.792 1.00 91.56 132 ASN A O 1
ATOM 1065 N N . PHE A 1 133 ? 19.752 -2.639 1.887 1.00 89.38 133 PHE A N 1
ATOM 1066 C CA . PHE A 1 133 ? 18.790 -1.598 1.505 1.00 89.38 133 PHE A CA 1
ATOM 1067 C C . PHE A 1 133 ? 18.285 -0.749 2.680 1.00 89.38 133 PHE A C 1
ATOM 1069 O O . PHE A 1 133 ? 17.784 0.349 2.463 1.00 89.38 133 PHE A O 1
ATOM 1076 N N . THR A 1 134 ? 18.406 -1.248 3.913 1.00 89.38 134 THR A N 1
ATOM 1077 C CA . THR A 1 134 ? 17.928 -0.582 5.133 1.00 89.38 134 THR A CA 1
ATOM 1078 C C . THR A 1 134 ? 19.066 -0.143 6.056 1.00 89.38 134 THR A C 1
ATOM 1080 O O . THR A 1 134 ? 18.834 0.070 7.243 1.00 89.38 134 THR A O 1
ATOM 1083 N N . ALA A 1 135 ? 20.305 -0.066 5.562 1.00 87.62 135 ALA A N 1
ATOM 1084 C CA . ALA A 1 135 ? 21.421 0.468 6.339 1.00 87.62 135 ALA A CA 1
ATOM 1085 C C . ALA A 1 135 ? 21.273 1.982 6.563 1.00 87.62 135 ALA A C 1
ATOM 1087 O O . ALA A 1 135 ? 20.797 2.692 5.680 1.00 87.62 135 ALA A O 1
ATOM 1088 N N . ASP A 1 136 ? 21.777 2.486 7.693 1.00 81.00 136 ASP A N 1
ATOM 1089 C CA . ASP A 1 136 ? 21.810 3.932 7.974 1.00 81.00 136 ASP A CA 1
ATOM 1090 C C . ASP A 1 136 ? 22.642 4.711 6.942 1.00 81.00 136 ASP A C 1
ATOM 1092 O O . ASP A 1 136 ? 22.347 5.862 6.630 1.00 81.00 136 ASP A O 1
ATOM 1096 N N . ASN A 1 137 ? 23.677 4.065 6.392 1.00 80.50 137 ASN A N 1
ATOM 1097 C CA . ASN A 1 137 ? 24.543 4.616 5.357 1.00 80.50 137 ASN A CA 1
ATOM 1098 C C . ASN A 1 137 ? 24.452 3.750 4.102 1.00 80.50 137 ASN A C 1
ATOM 1100 O O . ASN A 1 137 ? 24.911 2.604 4.093 1.00 80.50 137 ASN A O 1
ATOM 1104 N N . LEU A 1 138 ? 23.871 4.310 3.042 1.00 76.12 138 LEU A N 1
ATOM 1105 C CA . LEU A 1 138 ? 23.726 3.628 1.762 1.00 76.12 138 LEU A CA 1
ATOM 1106 C C . LEU A 1 138 ? 24.947 3.911 0.863 1.00 76.12 138 LEU A C 1
ATOM 1108 O O . LEU A 1 138 ? 25.452 5.036 0.851 1.00 76.12 138 LEU A O 1
ATOM 1112 N N . PRO A 1 139 ? 25.436 2.913 0.108 1.00 74.19 139 PRO A N 1
ATOM 1113 C CA . PRO A 1 139 ? 26.516 3.103 -0.859 1.00 74.19 139 PRO A CA 1
ATOM 1114 C C . PRO A 1 139 ? 26.055 4.009 -2.011 1.00 74.19 139 PRO A C 1
ATOM 1116 O O . PRO A 1 139 ? 25.203 3.613 -2.800 1.00 74.19 139 PRO A O 1
ATOM 1119 N N . ILE A 1 140 ? 26.613 5.224 -2.103 1.00 66.69 140 ILE A N 1
ATOM 1120 C CA . ILE A 1 140 ? 26.218 6.248 -3.095 1.00 66.69 140 ILE A CA 1
ATOM 1121 C C . ILE A 1 140 ? 26.405 5.751 -4.538 1.00 66.69 140 ILE A C 1
ATOM 1123 O O . ILE A 1 140 ? 25.651 6.134 -5.422 1.00 66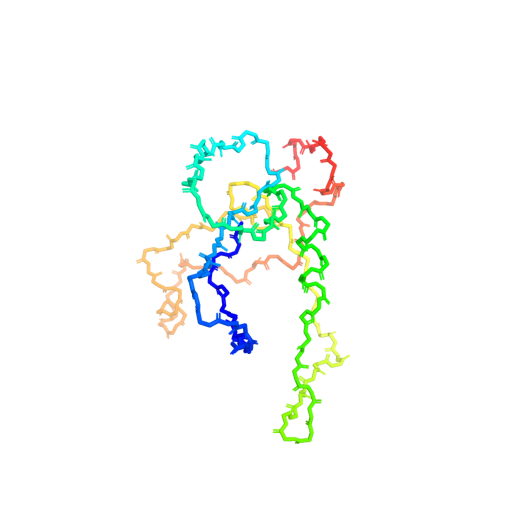.69 140 ILE A O 1
ATOM 1127 N N . ASP A 1 141 ? 27.378 4.874 -4.776 1.00 70.00 141 ASP A N 1
ATOM 1128 C CA . ASP A 1 141 ? 27.682 4.267 -6.076 1.00 70.00 141 ASP A CA 1
ATOM 1129 C C . ASP A 1 141 ? 26.644 3.238 -6.552 1.00 70.00 141 ASP A C 1
ATOM 1131 O O . ASP A 1 141 ? 26.691 2.812 -7.705 1.00 70.00 141 ASP A O 1
ATOM 1135 N N . LYS A 1 142 ? 25.721 2.822 -5.677 1.00 62.16 142 LYS A N 1
ATOM 1136 C CA . LYS A 1 142 ? 24.681 1.822 -5.972 1.00 62.16 142 LYS A CA 1
ATOM 1137 C C . LYS A 1 142 ? 23.259 2.378 -5.900 1.00 62.16 142 LYS A C 1
ATOM 1139 O O . LYS A 1 142 ? 22.311 1.594 -6.009 1.00 62.16 142 LYS A O 1
ATOM 1144 N N . LEU A 1 143 ? 23.132 3.682 -5.655 1.00 58.75 143 LEU A N 1
ATOM 1145 C CA . LEU A 1 143 ? 21.866 4.409 -5.620 1.00 58.75 143 LEU A CA 1
ATOM 1146 C C . LEU A 1 143 ? 21.446 4.890 -7.005 1.00 58.75 143 LEU A C 1
ATOM 1148 O O . LEU A 1 143 ? 22.331 5.151 -7.851 1.00 58.75 143 LEU A O 1
#

pLDDT: mean 85.99, std 13.23, range [37.84, 98.19]

Secondary structure (DSSP, 8-state):
--------------S-S------------STT---------TTS-PPPPPPTT-HHHHHHHHTT-----SSSS------S-S------B-TTSEETTEEPPPPSS-HHHHHHTT-TTS--S---SS-SS-S-TT-SS--GGG-

Organism: Nelumbo nucifera (NCBI:txid4432)

Radius of gyration: 22.92 Å; Cα contacts (8 Å, |Δi|>4): 72; chains: 1; bounding box: 53×45×60 Å

Solvent-accessible surface area (backbone atoms only — not comparable to full-atom values): 10548 Å² total; per-residue (Å²): 130,84,80,91,79,87,85,92,80,90,83,81,89,82,69,80,96,74,89,79,89,86,85,88,79,74,75,57,79,66,86,86,70,84,78,81,86,77,79,80,81,91,88,68,97,69,84,84,74,77,61,45,59,44,61,64,64,52,49,63,57,59,73,66,71,70,82,77,75,44,93,92,37,74,78,89,74,85,86,73,84,91,75,79,72,46,76,47,80,50,88,90,64,24,49,41,85,39,68,83,73,86,57,97,60,57,68,67,59,31,60,78,70,68,51,80,87,67,73,84,92,73,80,66,50,48,47,88,67,91,70,70,88,84,47,98,72,68,64,73,93,77,104

Mean predicted aligned error: 8.2 Å